Protein AF-A0A816YCW9-F1 (afdb_monomer)

Mean predicted aligned error: 8.38 Å

Organism: Brassica napus (NCBI:txid3708)

Sequence (84 aa):
MIGQVAGGGKTEKPMIKAENTYHKYRVKRNSWPKDPNGGGNHQHIGHVSAVRRDAAPGQKVGLIAARRTGRIRGQAAASAAKAD

Structure (mmCIF, N/CA/C/O backbone):
data_AF-A0A816YCW9-F1
#
_entry.id   AF-A0A816YCW9-F1
#
loop_
_atom_site.group_PDB
_atom_site.id
_atom_site.type_symbol
_atom_site.label_atom_id
_atom_site.label_alt_id
_atom_site.label_comp_id
_atom_site.label_asym_id
_atom_site.label_entity_id
_atom_site.label_seq_id
_atom_site.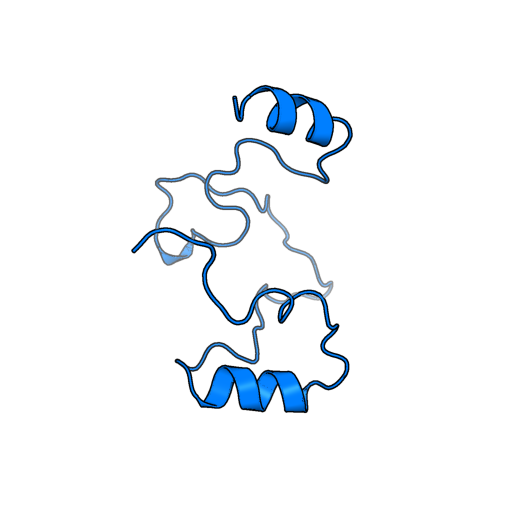pdbx_PDB_ins_code
_atom_site.Cartn_x
_atom_site.Cartn_y
_atom_site.Cartn_z
_atom_site.occupancy
_atom_site.B_iso_or_equiv
_atom_site.auth_seq_id
_atom_site.auth_comp_id
_atom_site.auth_asym_id
_atom_site.auth_atom_id
_atom_site.pdbx_PDB_model_num
ATOM 1 N N . MET A 1 1 ? -26.293 -11.256 10.504 1.00 59.88 1 MET A N 1
ATOM 2 C CA . MET A 1 1 ? -25.917 -10.628 11.790 1.00 59.88 1 MET A CA 1
ATOM 3 C C . MET A 1 1 ? -25.953 -9.125 11.583 1.00 59.88 1 MET A C 1
ATOM 5 O O . MET A 1 1 ? -25.443 -8.675 10.567 1.00 59.88 1 MET A O 1
ATOM 9 N N . ILE A 1 2 ? -26.607 -8.377 12.465 1.00 88.25 2 ILE A N 1
ATOM 10 C CA . ILE A 1 2 ? -26.747 -6.918 12.352 1.00 88.25 2 ILE A CA 1
ATOM 11 C C . ILE A 1 2 ? -25.767 -6.289 13.349 1.00 88.25 2 ILE A C 1
ATOM 13 O O . ILE A 1 2 ? -25.781 -6.669 14.517 1.00 88.25 2 ILE A O 1
ATOM 17 N N . GLY A 1 3 ? -24.898 -5.379 12.895 1.00 91.12 3 GLY A N 1
ATOM 18 C CA . GLY A 1 3 ? -23.915 -4.687 13.741 1.00 91.12 3 GLY A CA 1
ATOM 19 C C . GLY A 1 3 ? -22.549 -4.479 13.075 1.00 91.12 3 GLY A C 1
ATOM 20 O O . GLY A 1 3 ? -22.298 -4.973 11.976 1.00 91.12 3 GLY A O 1
ATOM 21 N N . GLN A 1 4 ? -21.661 -3.736 13.743 1.00 90.81 4 GLN A N 1
ATOM 22 C CA . GLN A 1 4 ? -20.276 -3.535 13.297 1.00 90.81 4 GLN A CA 1
ATOM 23 C C . GLN A 1 4 ? -19.391 -4.743 13.643 1.00 90.81 4 GLN A C 1
ATOM 25 O O . GLN A 1 4 ? -19.601 -5.411 14.656 1.00 90.81 4 GLN A O 1
ATOM 30 N N . VAL A 1 5 ? -18.368 -5.005 12.824 1.00 93.31 5 VAL A N 1
ATOM 31 C CA . VAL A 1 5 ? -17.375 -6.055 13.103 1.00 93.31 5 VAL A CA 1
ATOM 32 C C . VAL A 1 5 ? -16.537 -5.653 14.321 1.00 93.31 5 VAL A C 1
ATOM 34 O O . VAL A 1 5 ? -16.004 -4.545 14.385 1.00 93.31 5 VAL A O 1
ATOM 37 N N . ALA A 1 6 ? -16.402 -6.561 15.287 1.00 92.69 6 ALA A N 1
ATOM 38 C CA . ALA A 1 6 ? -15.581 -6.342 16.476 1.00 92.69 6 ALA A CA 1
ATOM 39 C C . ALA A 1 6 ? -14.081 -6.179 16.140 1.00 92.69 6 ALA A C 1
ATOM 41 O O . ALA A 1 6 ? -13.596 -6.653 15.113 1.00 92.69 6 ALA A O 1
ATOM 42 N N . GLY A 1 7 ? -13.319 -5.535 17.035 1.00 91.94 7 GLY A N 1
ATOM 43 C CA . GLY A 1 7 ? -11.872 -5.328 16.862 1.00 91.94 7 GLY A CA 1
ATOM 44 C C . GLY A 1 7 ? -11.483 -4.133 15.977 1.00 91.94 7 GLY A C 1
ATOM 45 O O . GLY A 1 7 ? -10.372 -4.102 15.439 1.00 91.94 7 GLY A O 1
ATOM 46 N N . GLY A 1 8 ? -12.379 -3.151 15.826 1.00 93.38 8 GLY A N 1
ATOM 47 C CA . GLY A 1 8 ? -12.093 -1.868 15.176 1.00 93.38 8 GLY A CA 1
ATOM 48 C C . GLY A 1 8 ? -10.961 -1.076 15.854 1.00 93.38 8 GLY A C 1
ATOM 49 O O . GLY A 1 8 ? -10.577 -1.349 16.988 1.00 93.38 8 GLY A O 1
ATOM 50 N N . GLY A 1 9 ? -10.378 -0.109 15.139 1.00 93.25 9 GLY A N 1
ATOM 51 C CA . GLY A 1 9 ? -9.337 0.791 15.670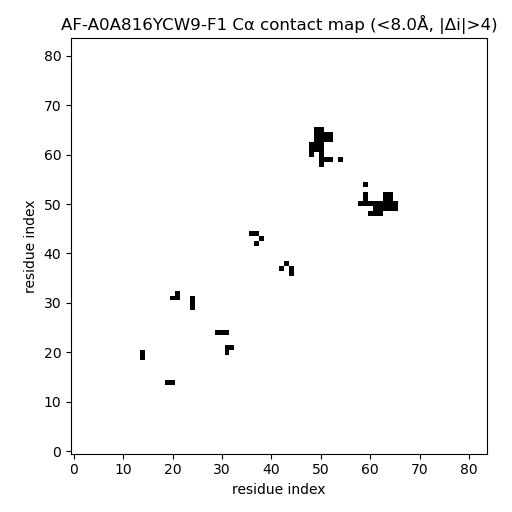 1.00 93.25 9 GLY A CA 1
ATOM 52 C C . GLY A 1 9 ? -7.903 0.237 15.686 1.00 93.25 9 GLY A C 1
ATOM 53 O O . GLY A 1 9 ? -6.953 0.986 15.905 1.00 93.25 9 GLY A O 1
ATOM 54 N N . LYS A 1 10 ? -7.691 -1.051 15.379 1.00 92.38 10 LYS A N 1
ATOM 55 C CA . LYS A 1 10 ? -6.349 -1.673 15.343 1.00 92.38 10 LYS A CA 1
ATOM 56 C C . LYS A 1 10 ? -5.360 -0.981 14.388 1.00 92.38 10 LYS A C 1
ATOM 58 O O . LYS A 1 10 ? -4.154 -1.064 14.612 1.00 92.38 10 LYS A O 1
ATOM 63 N N . THR A 1 11 ? -5.850 -0.343 13.325 1.00 91.25 11 THR A N 1
ATOM 64 C CA . THR A 1 11 ? -5.027 0.333 12.303 1.00 91.25 11 THR A CA 1
ATOM 65 C C . THR A 1 11 ? -4.586 1.741 12.719 1.00 91.25 11 THR A C 1
ATOM 67 O O . THR A 1 11 ? -3.575 2.214 12.210 1.00 91.25 11 THR A O 1
ATOM 70 N N . GLU A 1 12 ? -5.280 2.377 13.669 1.00 93.44 12 GLU A N 1
ATOM 71 C CA . GLU A 1 12 ? -4.986 3.750 14.116 1.00 93.44 12 GLU A CA 1
ATOM 72 C C . GLU A 1 12 ? -3.695 3.830 14.937 1.00 93.44 12 GLU A C 1
ATOM 74 O O . GLU A 1 12 ? -2.995 4.842 14.933 1.00 93.44 12 GLU A O 1
ATOM 79 N N . LYS A 1 13 ? -3.344 2.742 15.637 1.00 93.06 13 LYS A N 1
ATOM 80 C CA . LYS A 1 13 ? -2.104 2.673 16.410 1.00 93.06 13 LYS A CA 1
ATOM 81 C C . LYS A 1 13 ? -0.901 2.560 15.461 1.00 93.06 13 LYS A C 1
ATOM 83 O O . LYS A 1 13 ? -0.780 1.548 14.761 1.00 93.06 13 LYS A O 1
ATOM 88 N N . PRO A 1 14 ? 0.045 3.516 15.484 1.00 93.62 14 PRO A N 1
ATOM 89 C CA . PRO A 1 14 ? 1.210 3.463 14.615 1.00 93.62 14 PRO A CA 1
ATOM 90 C C . PRO A 1 14 ? 2.139 2.299 14.985 1.00 93.62 14 PRO A C 1
ATOM 92 O O . PRO A 1 14 ? 2.304 1.929 16.152 1.00 93.62 14 PRO A O 1
ATOM 95 N N . MET A 1 15 ? 2.785 1.729 13.970 1.00 93.69 15 MET A N 1
ATOM 96 C CA . MET A 1 15 ? 3.761 0.653 14.124 1.00 93.69 15 MET A CA 1
ATOM 97 C C . MET A 1 15 ? 5.170 1.241 14.143 1.00 93.69 15 MET A C 1
ATOM 99 O O . MET A 1 15 ? 5.698 1.625 13.108 1.00 93.69 15 MET A O 1
ATOM 103 N N . ILE A 1 16 ? 5.757 1.332 15.336 1.00 93.88 16 ILE A N 1
ATOM 104 C CA . ILE A 1 16 ? 7.012 2.072 15.554 1.00 93.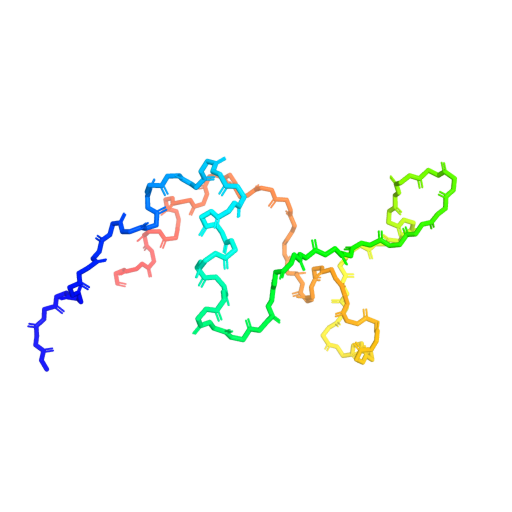88 16 ILE A CA 1
ATOM 105 C C . ILE A 1 16 ? 8.251 1.177 15.382 1.00 93.88 16 ILE A C 1
ATOM 107 O O . ILE A 1 16 ? 9.300 1.644 14.953 1.00 93.88 16 ILE A O 1
ATOM 111 N N . LYS A 1 17 ? 8.139 -0.125 15.685 1.00 94.56 17 LYS A N 1
ATOM 112 C CA . LYS A 1 17 ? 9.248 -1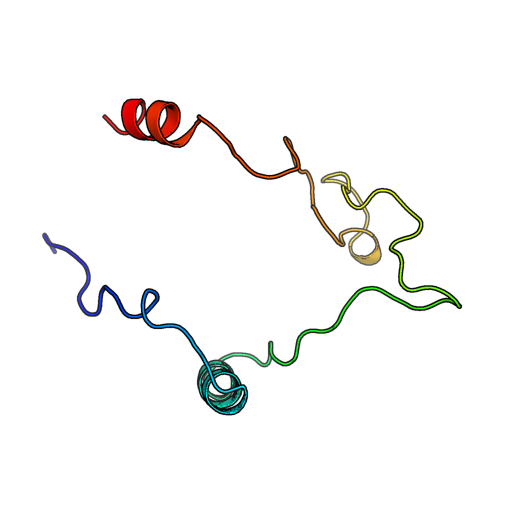.088 15.587 1.00 94.56 17 LYS A CA 1
ATOM 113 C C . LYS A 1 17 ? 9.100 -1.989 14.363 1.00 94.56 17 LYS A C 1
ATOM 115 O O . LYS A 1 17 ? 8.030 -2.561 14.147 1.00 94.56 17 LYS A O 1
ATOM 120 N N . ALA A 1 18 ? 10.193 -2.195 13.629 1.00 92.69 18 ALA A N 1
ATOM 121 C CA . ALA A 1 18 ? 10.253 -3.139 12.509 1.00 92.69 18 ALA A CA 1
ATOM 122 C C . ALA A 1 18 ? 9.905 -4.578 12.937 1.00 92.69 18 ALA A C 1
ATOM 124 O O . ALA A 1 18 ? 9.181 -5.277 12.234 1.00 92.69 18 ALA A O 1
ATOM 125 N N . GLU A 1 19 ? 10.324 -4.984 14.135 1.00 94.25 19 GLU A N 1
ATOM 126 C CA . GLU A 1 19 ? 10.026 -6.296 14.716 1.00 94.25 19 GLU A CA 1
ATOM 127 C C . GLU A 1 19 ? 8.518 -6.549 14.914 1.00 94.25 19 GLU A C 1
ATOM 129 O O . GLU A 1 19 ? 8.029 -7.659 14.698 1.00 94.25 19 GLU A O 1
ATOM 134 N N . ASN A 1 20 ? 7.739 -5.518 15.257 1.00 93.69 20 ASN A N 1
ATOM 135 C CA . ASN A 1 20 ? 6.282 -5.651 15.367 1.00 93.69 20 ASN A CA 1
ATOM 136 C C . ASN A 1 20 ? 5.652 -5.928 13.991 1.00 93.69 20 ASN A C 1
ATOM 138 O O . ASN A 1 20 ? 4.683 -6.684 13.879 1.00 93.69 20 ASN A O 1
ATOM 142 N N . THR A 1 21 ? 6.223 -5.343 12.935 1.00 92.31 21 THR A N 1
ATOM 143 C CA . THR A 1 21 ? 5.843 -5.601 11.542 1.00 92.31 21 THR A CA 1
ATOM 144 C C . THR A 1 21 ? 6.206 -7.025 11.131 1.00 92.31 21 THR A C 1
ATOM 146 O O . THR A 1 21 ? 5.366 -7.717 10.555 1.00 92.31 21 THR A O 1
ATOM 149 N N . TYR A 1 22 ? 7.406 -7.491 11.492 1.00 92.88 22 TYR A N 1
ATOM 150 C CA . TYR A 1 22 ? 7.851 -8.867 11.267 1.00 92.88 22 TYR A CA 1
ATOM 151 C C . TYR A 1 22 ? 6.868 -9.880 11.863 1.00 92.88 22 TYR A C 1
ATOM 153 O O . TYR A 1 22 ? 6.322 -10.706 11.136 1.00 92.88 22 TYR A O 1
ATOM 161 N N . HIS A 1 23 ? 6.541 -9.764 13.153 1.00 94.25 23 HIS A N 1
ATOM 162 C CA . HIS A 1 23 ? 5.610 -10.679 13.821 1.00 94.25 23 HIS A CA 1
ATOM 163 C C . HIS A 1 23 ? 4.192 -10.637 13.228 1.00 94.25 23 HIS A C 1
ATOM 165 O O . HIS A 1 23 ? 3.531 -11.672 13.131 1.00 94.25 23 HIS A O 1
ATOM 171 N N . LYS A 1 24 ? 3.733 -9.465 12.763 1.00 93.12 24 LYS A N 1
ATOM 172 C CA . LYS A 1 24 ? 2.447 -9.309 12.061 1.00 93.12 24 LYS A CA 1
ATOM 173 C C . LYS A 1 24 ? 2.410 -10.058 10.724 1.00 93.12 24 LYS A C 1
ATOM 175 O O . LYS A 1 24 ? 1.353 -10.587 10.373 1.00 93.12 24 LYS A O 1
ATOM 180 N N . TYR A 1 25 ? 3.509 -10.065 9.969 1.00 94.75 25 TYR A N 1
ATOM 181 C CA . TYR A 1 25 ? 3.584 -10.743 8.670 1.00 94.75 25 TYR A CA 1
ATOM 182 C C . TYR A 1 25 ? 4.044 -12.204 8.767 1.00 94.75 25 TYR A C 1
ATOM 184 O O . TYR A 1 25 ? 3.676 -12.975 7.890 1.00 94.75 25 TYR A O 1
ATOM 192 N N . ARG A 1 26 ? 4.726 -12.620 9.846 1.00 94.06 26 ARG A N 1
ATOM 193 C CA . ARG A 1 26 ? 5.156 -14.014 10.095 1.00 94.06 26 ARG A CA 1
ATOM 194 C C . ARG A 1 26 ? 3.997 -15.007 10.118 1.00 94.06 26 ARG A C 1
ATOM 196 O O . ARG A 1 26 ? 4.128 -16.121 9.635 1.00 94.06 26 ARG A O 1
ATOM 203 N N . VAL A 1 27 ? 2.865 -14.609 10.697 1.00 95.88 27 VAL A N 1
ATOM 204 C CA . VAL A 1 27 ? 1.656 -15.452 10.791 1.00 95.88 27 VAL A CA 1
ATOM 205 C C . VAL A 1 27 ? 0.812 -15.438 9.510 1.00 95.88 27 VAL A C 1
ATOM 207 O O . VAL A 1 27 ? -0.255 -16.041 9.455 1.00 95.88 27 VAL A O 1
ATOM 210 N N . LYS A 1 28 ? 1.251 -14.699 8.489 1.00 93.81 28 LYS A N 1
ATOM 211 C CA . LYS A 1 28 ? 0.611 -14.594 7.177 1.00 93.81 28 LYS A CA 1
ATOM 212 C C . LYS A 1 28 ? 1.598 -15.069 6.108 1.00 93.81 28 LYS A C 1
ATOM 214 O O . LYS A 1 28 ? 2.716 -15.473 6.402 1.00 93.81 28 LYS A O 1
ATOM 219 N N . ARG A 1 29 ? 1.188 -15.009 4.840 1.00 94.12 29 ARG A N 1
ATOM 220 C CA . ARG A 1 29 ? 2.103 -15.209 3.706 1.00 94.12 29 ARG A CA 1
ATOM 221 C C . ARG A 1 29 ? 3.309 -14.267 3.816 1.00 94.12 29 ARG A C 1
ATOM 223 O O . ARG A 1 29 ? 3.137 -13.095 4.150 1.00 94.12 29 ARG A O 1
ATOM 230 N N . ASN A 1 30 ? 4.487 -14.767 3.440 1.00 89.44 30 ASN A N 1
ATOM 231 C CA . ASN A 1 30 ? 5.725 -13.996 3.401 1.00 89.44 30 ASN A CA 1
ATOM 232 C C . ASN A 1 30 ? 5.608 -12.799 2.435 1.00 89.44 30 ASN A C 1
ATOM 234 O O . ASN A 1 30 ? 5.623 -12.964 1.217 1.00 89.44 30 ASN A O 1
ATOM 238 N N . SER A 1 31 ? 5.428 -11.597 2.987 1.00 89.12 31 SER A N 1
ATOM 239 C CA . SER A 1 31 ? 5.274 -10.346 2.229 1.00 89.12 31 SER A CA 1
ATOM 240 C C . SER A 1 31 ? 6.059 -9.179 2.837 1.00 89.12 31 SER A C 1
ATOM 242 O O . SER A 1 31 ? 5.708 -8.015 2.617 1.00 89.12 31 SER A O 1
ATOM 244 N N . TRP A 1 32 ? 7.040 -9.485 3.685 1.00 90.00 32 TRP A N 1
ATOM 245 C CA . TRP A 1 32 ? 7.880 -8.525 4.390 1.00 90.00 32 TRP A CA 1
ATOM 246 C C . TRP A 1 32 ? 9.276 -9.136 4.605 1.00 90.00 32 TRP A C 1
ATOM 248 O O . TRP A 1 32 ? 9.334 -10.300 4.998 1.00 90.00 32 TRP A O 1
ATOM 258 N N . PRO A 1 33 ? 10.375 -8.382 4.417 1.00 90.06 33 PRO A N 1
ATOM 259 C CA . PRO A 1 33 ? 10.441 -6.987 3.972 1.00 90.06 33 PRO A CA 1
ATOM 260 C C . PRO A 1 33 ? 10.041 -6.821 2.496 1.00 90.06 33 PRO A C 1
ATOM 262 O O . PRO A 1 33 ? 10.000 -7.784 1.737 1.00 90.06 33 PRO A O 1
ATOM 265 N N . LYS A 1 34 ? 9.672 -5.599 2.102 1.00 84.06 34 LYS A N 1
ATOM 266 C CA . LYS A 1 34 ? 9.386 -5.257 0.703 1.00 84.06 34 LYS A CA 1
ATOM 267 C C . LYS A 1 34 ? 10.504 -4.368 0.192 1.00 84.06 34 LYS A C 1
ATOM 269 O O . LYS A 1 34 ? 10.750 -3.340 0.814 1.00 84.06 34 LYS A O 1
ATOM 274 N N . ASP A 1 35 ? 11.088 -4.726 -0.940 1.00 71.94 35 ASP A N 1
ATOM 275 C CA . ASP A 1 35 ? 12.023 -3.864 -1.658 1.00 71.94 35 ASP A CA 1
ATOM 276 C C . ASP A 1 35 ? 11.821 -4.026 -3.171 1.00 71.94 35 ASP A C 1
ATOM 278 O O . ASP A 1 35 ? 12.065 -5.114 -3.701 1.00 71.94 35 ASP A O 1
ATOM 282 N N . PRO A 1 36 ? 11.184 -3.044 -3.841 1.00 67.12 36 PRO A N 1
ATOM 283 C CA . PRO A 1 36 ? 11.503 -2.839 -5.257 1.00 67.12 36 PRO A CA 1
ATOM 284 C C . PRO A 1 36 ? 11.340 -1.388 -5.766 1.00 67.12 36 PRO A C 1
ATOM 286 O O . PRO A 1 36 ? 10.237 -0.836 -5.797 1.00 67.12 36 PRO A O 1
ATOM 289 N N . ASN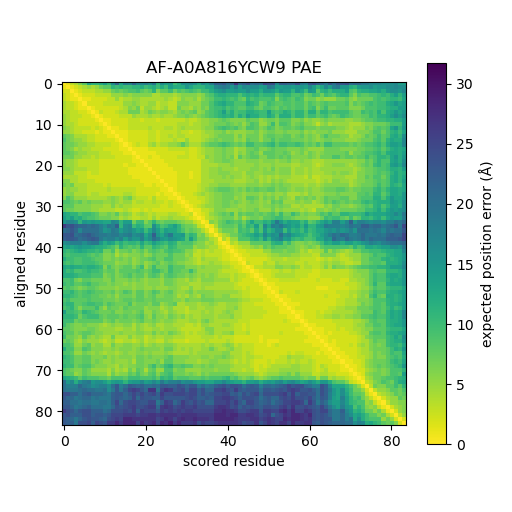 A 1 37 ? 12.435 -0.811 -6.268 1.00 64.62 37 ASN A N 1
ATOM 290 C CA . ASN A 1 37 ? 12.664 -0.483 -7.687 1.00 64.62 37 ASN A CA 1
ATOM 291 C C . ASN A 1 37 ? 14.178 -0.288 -7.904 1.00 64.62 37 ASN A C 1
ATOM 293 O O . ASN A 1 37 ? 14.865 0.220 -7.024 1.00 64.62 37 ASN A O 1
ATOM 297 N N . GLY A 1 38 ? 14.672 -0.791 -9.040 1.00 68.50 38 GLY A N 1
ATOM 298 C CA . GLY A 1 38 ? 16.069 -1.166 -9.275 1.00 68.50 38 GLY A CA 1
ATOM 299 C C . GLY A 1 38 ? 17.091 -0.041 -9.463 1.00 68.50 38 GLY A C 1
ATOM 300 O O . GLY A 1 38 ? 16.771 1.142 -9.487 1.00 68.50 38 GLY A O 1
ATOM 301 N N . GLY A 1 39 ? 18.345 -0.489 -9.560 1.00 75.31 39 GLY A N 1
ATOM 302 C CA . GLY A 1 39 ? 19.551 0.311 -9.393 1.00 75.31 39 GLY A CA 1
ATOM 303 C C . GLY A 1 39 ? 20.062 1.044 -10.633 1.00 75.31 39 GLY A C 1
ATOM 304 O O . GLY A 1 39 ? 19.441 1.103 -11.688 1.00 75.31 39 GLY A O 1
ATOM 305 N N . GLY A 1 40 ? 21.243 1.618 -10.446 1.00 78.25 40 GLY A N 1
ATOM 306 C CA . GLY A 1 40 ? 21.863 2.650 -11.264 1.00 78.25 40 GLY A CA 1
ATOM 307 C C . GLY A 1 40 ? 22.703 3.534 -10.337 1.00 78.25 40 GLY A C 1
ATOM 308 O O . GLY A 1 40 ? 22.628 3.397 -9.115 1.00 78.25 40 GLY A O 1
ATOM 309 N N . ASN A 1 41 ? 23.492 4.458 -10.886 1.00 86.06 41 ASN A N 1
ATOM 310 C CA . ASN A 1 41 ? 24.353 5.327 -10.064 1.00 86.06 41 ASN A CA 1
ATOM 311 C C . ASN A 1 41 ? 23.563 6.334 -9.213 1.00 86.06 41 ASN A C 1
ATOM 313 O O . ASN A 1 41 ? 24.071 6.845 -8.218 1.00 86.06 41 ASN A O 1
ATOM 317 N N . HIS A 1 42 ? 22.318 6.616 -9.593 1.00 89.12 42 HIS A N 1
ATOM 318 C CA . HIS A 1 42 ? 21.401 7.447 -8.828 1.00 89.12 42 HIS A CA 1
ATOM 319 C C . HIS A 1 42 ? 20.083 6.705 -8.637 1.00 89.12 42 HIS A C 1
ATOM 321 O O . HIS A 1 42 ? 19.580 6.094 -9.579 1.00 89.12 42 HIS A O 1
ATOM 327 N N . GLN A 1 43 ? 19.506 6.781 -7.441 1.00 89.31 43 GLN A N 1
ATOM 328 C CA . GLN A 1 43 ? 18.236 6.127 -7.140 1.00 89.31 43 GLN A CA 1
ATOM 329 C C . GLN A 1 43 ? 17.081 6.903 -7.778 1.00 89.31 43 GLN A C 1
ATOM 331 O O . GLN A 1 43 ? 16.661 7.944 -7.278 1.00 89.31 43 GLN A O 1
ATOM 336 N N . HIS A 1 44 ? 16.583 6.411 -8.909 1.00 86.50 44 HIS A N 1
ATOM 337 C CA . HIS A 1 44 ? 15.444 6.979 -9.627 1.00 86.50 44 HIS A CA 1
ATOM 338 C C . HIS A 1 44 ? 14.750 5.899 -10.468 1.00 86.50 44 HIS A C 1
ATOM 340 O O . HIS A 1 44 ? 15.337 4.872 -10.779 1.00 86.50 44 HIS A O 1
ATOM 346 N N . ILE A 1 45 ? 13.490 6.134 -10.851 1.00 87.06 45 ILE A N 1
ATOM 347 C CA . ILE A 1 45 ? 12.691 5.154 -11.615 1.00 87.06 45 ILE A CA 1
ATOM 348 C C . ILE A 1 45 ? 13.104 5.108 -13.101 1.00 87.06 45 ILE A C 1
ATOM 350 O O . ILE A 1 45 ? 12.943 4.085 -13.753 1.00 87.06 45 ILE A O 1
ATOM 354 N N . GLY A 1 46 ? 13.612 6.209 -13.668 1.00 86.44 46 GLY A N 1
ATOM 355 C CA . GLY A 1 46 ? 14.077 6.281 -15.067 1.00 86.44 46 GLY A CA 1
ATOM 356 C C . GLY A 1 46 ? 12.975 6.283 -16.140 1.00 86.44 46 GLY A C 1
ATOM 357 O O . GLY A 1 46 ? 13.206 6.732 -17.258 1.00 86.44 46 GLY A O 1
ATOM 358 N N . HIS A 1 47 ? 11.758 5.853 -15.805 1.00 86.12 47 HIS A N 1
ATOM 359 C CA . HIS A 1 47 ? 10.588 5.853 -16.684 1.00 86.12 47 HIS A CA 1
ATOM 360 C C . HIS A 1 47 ? 9.315 6.280 -15.937 1.00 86.12 47 HIS A C 1
ATOM 362 O O . HIS A 1 47 ? 9.287 6.398 -14.709 1.00 86.12 47 HIS A O 1
ATOM 368 N N . VAL A 1 48 ? 8.225 6.508 -16.678 1.00 88.81 48 VAL A N 1
ATOM 369 C CA . VAL A 1 48 ? 6.918 6.821 -16.081 1.00 88.81 48 VAL A CA 1
ATOM 370 C C . VAL A 1 48 ? 6.459 5.637 -15.222 1.00 88.81 48 VAL A C 1
ATOM 372 O O . VAL A 1 48 ? 6.464 4.493 -15.671 1.00 88.81 48 VAL A O 1
ATOM 375 N N . SER A 1 49 ? 6.062 5.905 -13.976 1.00 89.81 49 SER A N 1
ATOM 376 C CA . SER A 1 49 ? 5.653 4.871 -13.013 1.00 89.81 49 SER A CA 1
ATOM 377 C C . SER A 1 49 ? 4.209 4.389 -13.192 1.00 89.81 49 SER A C 1
ATOM 379 O O . SER A 1 49 ? 3.797 3.442 -12.526 1.00 89.81 49 SER A O 1
ATOM 381 N N . ALA A 1 50 ? 3.432 5.035 -14.067 1.00 92.75 50 ALA A N 1
ATOM 382 C CA . ALA A 1 50 ? 2.074 4.638 -14.418 1.00 92.75 50 ALA A CA 1
ATOM 383 C C . ALA A 1 50 ? 2.077 3.676 -15.615 1.00 92.75 50 ALA A C 1
ATOM 385 O O . ALA A 1 50 ? 2.511 4.036 -16.708 1.00 92.75 50 ALA A O 1
ATOM 386 N N . VAL A 1 51 ? 1.557 2.464 -15.415 1.00 93.38 51 VAL A N 1
ATOM 387 C CA . VAL A 1 51 ? 1.584 1.385 -16.418 1.00 93.38 51 VAL A CA 1
ATOM 388 C C . VAL A 1 51 ? 0.173 1.060 -16.910 1.00 93.38 51 VAL A C 1
ATOM 390 O O . VAL A 1 51 ? -0.789 1.095 -16.142 1.00 93.38 51 VAL A O 1
ATOM 393 N N . ARG A 1 52 ? 0.022 0.730 -18.201 1.00 93.88 52 ARG A N 1
ATOM 394 C CA . ARG A 1 52 ? -1.270 0.335 -18.797 1.00 93.88 52 ARG A CA 1
ATOM 395 C C . ARG A 1 52 ? -1.811 -0.967 -18.191 1.00 93.88 52 ARG A C 1
ATOM 397 O O . ARG A 1 52 ? -1.055 -1.849 -17.793 1.00 93.88 52 ARG A O 1
ATOM 404 N N . ARG A 1 53 ? -3.142 -1.119 -18.193 1.00 93.94 53 ARG A N 1
ATOM 405 C CA . ARG A 1 53 ? -3.834 -2.327 -17.697 1.00 93.94 53 ARG A CA 1
ATOM 406 C C . ARG A 1 53 ? -3.432 -3.602 -18.448 1.00 93.94 53 ARG A C 1
ATOM 408 O O . ARG A 1 53 ? -3.381 -4.667 -17.838 1.00 93.94 53 ARG A O 1
ATOM 415 N N . ASP A 1 54 ? -3.077 -3.474 -19.720 1.00 95.25 54 ASP A N 1
ATOM 416 C CA . ASP A 1 54 ? -2.796 -4.611 -20.605 1.00 95.25 54 ASP A CA 1
ATOM 417 C C . ASP A 1 54 ? -1.298 -4.918 -20.732 1.00 95.25 54 ASP A C 1
ATOM 419 O O . ASP A 1 54 ? -0.908 -5.775 -21.516 1.00 95.25 54 ASP A O 1
ATOM 423 N N . ALA A 1 55 ? -0.442 -4.242 -19.954 1.00 92.69 55 ALA A N 1
ATOM 424 C CA . ALA A 1 55 ? 0.994 -4.514 -19.957 1.00 92.69 55 ALA A CA 1
ATOM 425 C C . ALA A 1 55 ? 1.305 -5.973 -19.562 1.00 92.69 55 ALA A C 1
ATOM 427 O O . ALA A 1 55 ? 0.536 -6.620 -18.839 1.00 92.69 55 ALA A O 1
ATOM 428 N N . ALA A 1 56 ? 2.443 -6.498 -20.019 1.00 95.06 56 ALA A N 1
ATOM 429 C CA . ALA A 1 56 ? 2.872 -7.854 -19.685 1.00 95.06 56 ALA A CA 1
ATOM 430 C C . ALA A 1 56 ? 3.099 -8.018 -18.162 1.00 95.06 56 ALA A C 1
ATOM 432 O O . ALA A 1 56 ? 3.415 -7.032 -17.489 1.00 95.06 56 ALA A O 1
ATOM 433 N N . PRO A 1 57 ? 2.986 -9.235 -17.589 1.00 91.75 57 PRO A N 1
ATOM 434 C CA . PRO A 1 57 ? 3.116 -9.459 -16.144 1.00 91.75 57 PRO A CA 1
ATOM 435 C C . PRO A 1 57 ? 4.394 -8.883 -15.515 1.00 91.75 57 PRO A C 1
ATOM 437 O O . PRO A 1 57 ? 4.324 -8.316 -14.431 1.00 91.75 57 PRO A O 1
ATOM 440 N N . GLY A 1 58 ? 5.534 -8.950 -16.213 1.00 89.31 58 GLY A N 1
ATOM 441 C CA . GLY A 1 58 ? 6.804 -8.380 -15.739 1.00 89.31 58 GLY A CA 1
ATOM 442 C C . GLY A 1 58 ? 6.912 -6.855 -15.866 1.00 89.31 58 GLY A C 1
ATOM 443 O O . GLY A 1 58 ? 7.708 -6.239 -15.168 1.00 89.31 58 GLY A O 1
ATOM 444 N N . GLN A 1 59 ? 6.096 -6.230 -16.720 1.00 89.62 59 GLN A N 1
ATOM 445 C CA . GLN A 1 59 ? 6.052 -4.771 -16.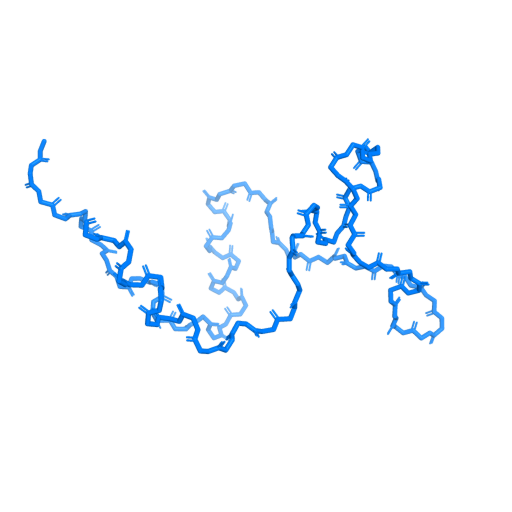883 1.00 89.62 59 GLN A CA 1
ATOM 446 C C . GLN A 1 59 ? 5.022 -4.102 -15.964 1.00 89.62 59 GLN A C 1
ATOM 448 O O . GLN A 1 59 ? 5.061 -2.888 -15.780 1.00 89.62 59 GLN A O 1
ATOM 453 N N . LYS A 1 60 ? 4.094 -4.870 -15.381 1.00 91.56 60 LYS A N 1
ATOM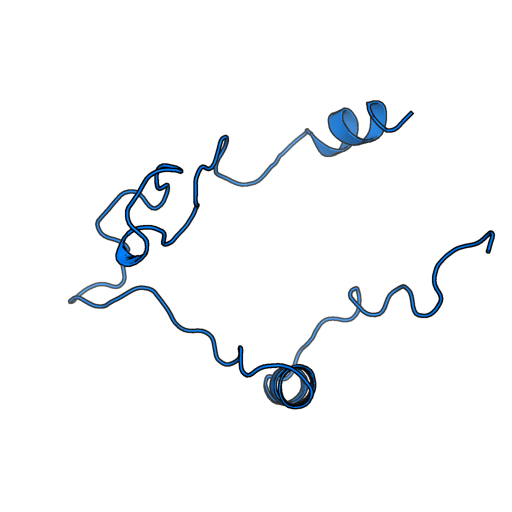 454 C CA . LYS A 1 60 ? 3.040 -4.395 -14.469 1.00 91.56 60 LYS A CA 1
ATOM 455 C C . LYS A 1 60 ? 3.586 -4.092 -13.072 1.00 91.56 60 LYS A C 1
ATOM 457 O O . LYS A 1 60 ? 3.225 -4.737 -12.091 1.00 91.56 60 LYS A O 1
ATOM 462 N N . VAL A 1 61 ? 4.434 -3.076 -12.986 1.00 89.00 61 VAL A N 1
ATOM 463 C CA . VAL A 1 61 ? 5.020 -2.558 -11.743 1.00 89.00 61 VAL A CA 1
ATOM 464 C C . VAL A 1 61 ? 4.683 -1.073 -11.570 1.00 89.00 61 VAL A C 1
ATOM 466 O O . VAL A 1 61 ? 4.356 -0.385 -12.533 1.00 89.00 61 VAL A O 1
ATOM 469 N N . GLY A 1 62 ? 4.712 -0.563 -10.337 1.00 90.88 62 GLY A N 1
ATOM 470 C CA . GLY A 1 62 ? 4.335 0.826 -10.040 1.00 90.88 62 GLY A CA 1
ATOM 471 C C . GLY A 1 62 ? 2.818 1.063 -9.958 1.00 90.88 62 GLY A C 1
ATOM 472 O O . GLY A 1 62 ? 2.075 0.264 -9.387 1.00 90.88 62 GLY A O 1
ATOM 473 N N . LEU A 1 63 ? 2.351 2.200 -10.480 1.00 93.38 63 LEU A N 1
ATOM 474 C CA . LEU A 1 63 ? 0.950 2.630 -10.453 1.00 93.38 63 LEU A CA 1
ATOM 475 C C . LEU A 1 63 ? 0.173 2.016 -11.629 1.00 93.38 63 LEU A C 1
ATOM 477 O O . LEU A 1 63 ? 0.051 2.602 -12.706 1.00 93.38 63 LEU A O 1
ATOM 481 N N . ILE A 1 64 ? -0.372 0.818 -11.426 1.00 94.44 64 ILE A N 1
ATOM 482 C CA . ILE A 1 64 ? -1.071 0.070 -12.479 1.00 94.44 64 ILE A CA 1
ATOM 483 C C . ILE A 1 64 ? -2.427 0.714 -12.794 1.00 94.44 64 ILE A C 1
ATOM 485 O O . ILE A 1 64 ? -3.304 0.815 -11.937 1.00 94.44 64 ILE A O 1
ATOM 489 N N . ALA A 1 65 ? -2.612 1.102 -14.057 1.00 94.12 65 ALA A N 1
ATOM 490 C CA . ALA A 1 65 ? -3.834 1.671 -14.618 1.00 94.12 65 ALA A CA 1
ATOM 491 C C . ALA A 1 65 ? -4.402 2.856 -13.812 1.00 94.12 65 ALA A C 1
ATOM 493 O O . ALA A 1 65 ? -5.624 3.011 -13.687 1.00 94.12 65 ALA A O 1
ATOM 494 N N . ALA A 1 66 ? -3.511 3.680 -13.256 1.00 92.69 66 ALA A N 1
ATOM 495 C CA . ALA A 1 66 ? -3.884 4.853 -12.481 1.00 92.69 66 ALA A CA 1
ATOM 496 C C . ALA A 1 66 ? -4.649 5.869 -13.344 1.00 92.69 66 ALA A C 1
ATOM 498 O O . ALA A 1 66 ? -4.160 6.317 -14.377 1.00 92.69 66 ALA A O 1
ATOM 499 N N . ARG A 1 67 ? -5.855 6.249 -12.899 1.00 90.88 67 ARG A N 1
ATOM 500 C CA . ARG A 1 67 ? -6.684 7.290 -13.543 1.00 90.88 67 ARG A CA 1
ATOM 501 C C . ARG A 1 67 ? -6.243 8.708 -13.173 1.00 90.88 67 ARG A C 1
ATOM 503 O O . ARG A 1 67 ? -6.426 9.639 -13.943 1.00 90.88 67 ARG A O 1
ATOM 510 N N . ARG A 1 68 ? -5.699 8.861 -11.967 1.00 89.81 68 ARG A N 1
ATOM 511 C CA . ARG A 1 68 ? -5.184 10.101 -11.385 1.00 89.81 68 ARG A CA 1
ATOM 512 C C . ARG A 1 68 ? -3.955 9.752 -10.556 1.00 89.81 68 ARG A C 1
ATOM 514 O O . ARG A 1 68 ? -3.930 8.702 -9.916 1.00 89.81 68 ARG A O 1
ATOM 521 N N . THR A 1 69 ? -2.974 10.642 -10.538 1.00 90.06 69 THR A N 1
ATOM 522 C CA . THR A 1 69 ? -1.781 10.548 -9.690 1.00 90.06 69 THR A CA 1
ATOM 523 C C . THR A 1 69 ? -1.712 11.732 -8.718 1.00 90.06 69 THR A C 1
ATOM 525 O O . THR A 1 69 ? -2.492 12.685 -8.808 1.00 90.06 69 THR A O 1
ATOM 528 N N . GLY A 1 70 ? -0.795 11.656 -7.750 1.00 89.44 70 GLY A N 1
ATOM 529 C CA . GLY A 1 70 ? -0.593 12.696 -6.741 1.00 89.44 70 GLY A CA 1
ATOM 530 C C . GLY A 1 70 ? -1.545 12.615 -5.542 1.00 89.44 70 GLY A C 1
ATOM 531 O O . GLY A 1 70 ? -2.457 11.791 -5.477 1.00 89.44 70 GLY A O 1
ATOM 532 N N . ARG A 1 71 ? -1.304 13.479 -4.549 1.00 88.38 71 ARG A N 1
ATOM 533 C CA . ARG A 1 71 ? -2.095 13.527 -3.312 1.00 88.38 71 ARG A CA 1
ATOM 534 C C . ARG A 1 71 ? -3.487 14.091 -3.594 1.00 88.38 71 ARG A C 1
ATOM 536 O O . ARG A 1 71 ? -3.625 15.179 -4.151 1.00 88.38 71 ARG A O 1
ATOM 543 N N . ILE A 1 72 ? -4.520 13.381 -3.151 1.00 86.75 72 ILE A N 1
ATOM 544 C CA . ILE A 1 72 ? -5.897 13.873 -3.209 1.00 86.75 72 ILE A CA 1
ATOM 545 C C . ILE A 1 72 ? -6.032 15.059 -2.239 1.00 86.75 72 ILE A C 1
ATOM 547 O O . ILE A 1 72 ? -5.750 14.933 -1.049 1.00 86.75 72 ILE A O 1
ATOM 551 N N . ARG A 1 73 ? -6.451 16.218 -2.756 1.00 85.44 73 ARG A N 1
ATOM 552 C CA . ARG A 1 73 ? -6.805 17.426 -1.991 1.00 85.44 73 ARG A CA 1
ATOM 553 C C . ARG A 1 73 ? -8.237 17.833 -2.359 1.00 85.44 73 ARG A C 1
ATOM 555 O O . ARG A 1 73 ? -8.602 17.729 -3.528 1.00 85.44 73 ARG A O 1
ATOM 562 N N . GLY A 1 74 ? -9.049 18.229 -1.376 1.00 76.00 74 GLY A N 1
ATOM 563 C CA . GLY A 1 74 ? -10.402 18.780 -1.579 1.00 76.00 74 GLY A CA 1
ATOM 564 C C . GLY A 1 74 ? -11.548 17.796 -1.883 1.00 76.00 74 GLY A C 1
ATOM 565 O O . GLY A 1 74 ? -12.699 18.203 -1.865 1.00 76.00 74 GLY A O 1
ATOM 566 N N . GLN A 1 75 ? -11.290 16.503 -2.126 1.00 63.00 75 GLN A N 1
ATOM 567 C CA . GLN A 1 75 ? -12.341 15.528 -2.498 1.00 63.00 75 GLN A CA 1
ATOM 568 C C . GLN A 1 75 ? -12.914 14.694 -1.340 1.00 63.00 75 GLN A C 1
ATOM 570 O O . GLN A 1 75 ? -13.822 13.894 -1.573 1.00 63.00 75 GLN A O 1
ATOM 575 N N . ALA A 1 76 ? -12.430 14.875 -0.106 1.00 60.94 76 ALA A N 1
ATOM 576 C CA . ALA A 1 76 ? -12.993 14.189 1.063 1.00 60.94 76 ALA A CA 1
ATOM 577 C C . ALA A 1 76 ? -14.486 14.532 1.247 1.00 60.94 76 ALA A C 1
ATOM 579 O O .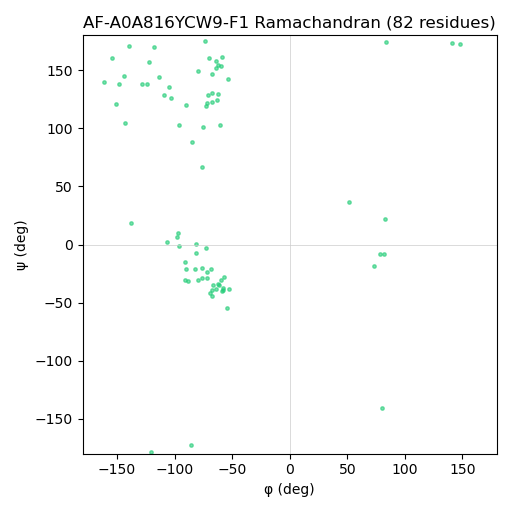 ALA A 1 76 ? -15.294 13.635 1.459 1.00 60.94 76 ALA A O 1
ATOM 580 N N . ALA A 1 77 ? -14.862 15.798 1.027 1.00 54.84 77 ALA A N 1
ATOM 581 C CA . ALA A 1 77 ? -16.256 16.245 1.053 1.00 54.84 77 ALA A CA 1
ATOM 582 C C . ALA A 1 77 ? -17.087 15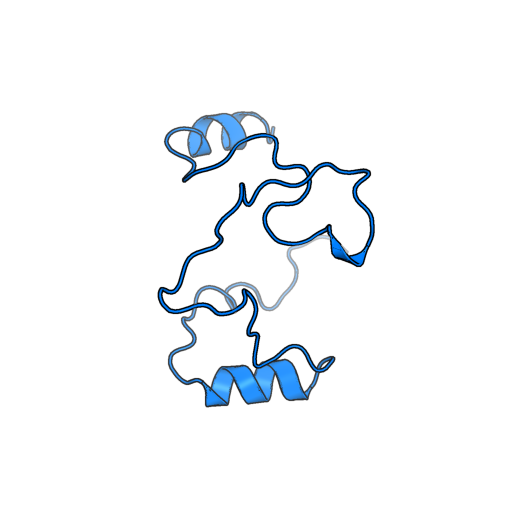.695 -0.126 1.00 54.84 77 ALA A C 1
ATOM 584 O O . ALA A 1 77 ? -18.205 15.232 0.065 1.00 54.84 77 ALA A O 1
ATOM 585 N N . ALA A 1 78 ? -16.523 15.670 -1.341 1.00 58.84 78 ALA A N 1
ATOM 586 C CA . ALA A 1 78 ? -17.230 15.210 -2.543 1.00 58.84 78 ALA A CA 1
ATOM 587 C C . ALA A 1 78 ? -17.456 13.685 -2.598 1.00 58.84 78 ALA A C 1
ATOM 589 O O . ALA A 1 78 ? -18.340 13.223 -3.315 1.00 58.84 78 ALA A O 1
ATOM 590 N N . SER A 1 79 ? -16.638 12.906 -1.883 1.00 59.97 79 SER A N 1
ATOM 591 C CA . SER A 1 79 ? -16.783 11.445 -1.788 1.00 59.97 79 SER A CA 1
ATOM 592 C C . SER A 1 79 ? -17.710 11.042 -0.637 1.00 59.97 79 SER A C 1
ATOM 594 O O . SER A 1 79 ? -18.411 10.046 -0.760 1.00 59.97 79 SER A O 1
ATOM 596 N N . ALA A 1 80 ? -17.746 11.834 0.443 1.00 58.28 80 ALA A N 1
ATOM 597 C CA . ALA A 1 80 ? -18.698 11.668 1.541 1.00 58.28 80 ALA A CA 1
ATOM 598 C C . ALA A 1 80 ? -20.143 11.978 1.106 1.00 58.28 80 ALA A C 1
ATOM 600 O O . ALA A 1 80 ? -21.042 11.227 1.444 1.00 58.28 80 ALA A O 1
ATOM 601 N N . ALA A 1 81 ? -20.350 13.002 0.269 1.00 53.34 81 ALA A N 1
ATOM 602 C CA . ALA A 1 81 ? -21.668 13.383 -0.261 1.00 53.34 81 ALA A CA 1
ATOM 603 C C . ALA A 1 81 ? -22.255 12.425 -1.324 1.00 53.34 81 ALA A C 1
ATOM 605 O O . ALA A 1 81 ? -23.338 12.667 -1.842 1.00 53.34 81 ALA A O 1
ATOM 606 N N . LYS A 1 82 ? -21.517 11.380 -1.720 1.00 49.69 82 LYS A N 1
ATOM 607 C CA . LYS A 1 82 ? -21.979 10.334 -2.654 1.00 49.69 82 LYS A CA 1
ATOM 608 C C . LYS A 1 82 ? -22.272 9.003 -1.956 1.00 49.69 82 LYS A C 1
ATOM 610 O O . LYS A 1 82 ? -22.523 8.018 -2.642 1.00 49.69 82 LYS A O 1
ATOM 615 N N . ALA A 1 83 ? -22.130 8.958 -0.632 1.00 51.47 83 ALA A N 1
ATOM 616 C CA . ALA A 1 83 ? -22.312 7.757 0.175 1.00 51.47 83 ALA A CA 1
ATOM 617 C C . ALA A 1 83 ? -23.714 7.660 0.811 1.00 51.47 83 ALA A C 1
ATOM 619 O O . ALA A 1 83 ? -23.911 6.786 1.654 1.00 51.47 83 ALA A O 1
ATOM 620 N N . ASP A 1 84 ? -24.640 8.533 0.398 1.00 44.03 84 ASP A N 1
ATOM 621 C CA . ASP A 1 84 ? -26.079 8.453 0.679 1.00 44.03 84 ASP A CA 1
ATOM 622 C C . ASP A 1 84 ? -26.811 7.622 -0.388 1.00 44.03 84 ASP A C 1
ATOM 624 O O . ASP A 1 84 ? -26.501 7.796 -1.594 1.00 44.03 84 ASP A O 1
#

Foldseek 3Di:
DDDDDPPPPPVVDDDDDPVVVVVVCVVDPPDPDDDDDDDDPDDDNPDDQEDEQPDDPVRCGGNYNDPDDDDDDPCPVVVVVVPD

Solvent-accessible surface area (backbone atoms only — not comparable to full-atom values): 6060 Å² total; per-residue (Å²): 136,91,80,82,76,83,79,70,69,70,79,74,60,81,84,88,49,70,66,62,53,48,61,64,35,66,84,48,75,90,72,70,87,80,86,90,83,69,86,66,100,60,92,58,80,94,59,82,52,66,26,62,81,83,50,54,82,91,61,60,50,76,41,64,54,61,92,73,81,80,84,90,72,88,50,71,64,67,56,58,75,65,73,118

InterPro domains:
  IPR002171 Large ribosomal subunit protein uL2 [PTHR13691] (1-77)
  IPR008991 Translation protein SH3-like domain superfamily [SSF50104] (1-72)
  IPR014726 Large ribosomal subunit protein uL2, domain 3 [G3DSA:4.10.950.10] (6-74)

Radius of gyration: 18.83 Å; Cα contacts (8 Å, |Δi|>4): 35; chains: 1; bounding box: 51×34×38 Å

Nearest PDB structures (foldseek):
  7qiz-assembly1_D  TM=9.383E-01  e=1.859E-09  Solanum lycopersicum
  8ove-assembly1_Be  TM=9.395E-01  e=1.340E-07  Trypanosoma brucei brucei
  7oyb-assembly1_A1  TM=9.647E-01  e=2.393E-07  Danio rerio
  6zj3-assembly1_LP  TM=9.753E-01  e=3.974E-07  Euglena gracilis
  8rxx-assembly1_LA  TM=9.575E-01  e=4.595E-07  Leishmania major strain Friedlin

pLDDT: mean 85.11, std 13.04, range [44.03, 95.88]

Secondary structure (DSSP, 8-state):
--SPPSSTTTTTS----HHHHHHHHHTSSS--S------SSS----S-SEE-TTS-TTT--SEET-SS-S---S-HHHHHTT--